Protein AF-A0A1G2VR29-F1 (afdb_monomer_lite)

Sequence (85 aa):
MASYIAKNMMGYYDMELTPKEQGAYDYAMQNSNENGPCCCKCWRWYVYGGLGKYLIRKYGFTGEQVVDVWNLSDGCGGDSEHGGH

Radius of gyration: 13.32 Å; chains: 1; bounding box: 44×23×31 Å

Foldseek 3Di:
DVVVLLVVLLVLLPPDDDPQLVVQLCLLCCPAPCSALAVDPDSSRSNLSSVSSCCCVPVVDGNVNSSVVSNVCHPPDPPPPPDDD

pLDDT: mean 81.36, std 17.43, range [35.69, 97.38]

Structure (mmCIF, N/CA/C/O backbone):
data_AF-A0A1G2VR29-F1
#
_entry.id   AF-A0A1G2VR29-F1
#
loop_
_atom_site.group_PDB
_atom_site.id
_atom_site.type_symbol
_atom_site.label_atom_id
_atom_site.label_alt_id
_atom_site.label_comp_id
_atom_site.label_asym_id
_atom_site.label_entity_id
_atom_site.label_seq_id
_atom_site.pdbx_PDB_ins_code
_atom_site.Cartn_x
_atom_site.Cartn_y
_atom_site.Cartn_z
_atom_site.occupancy
_atom_site.B_iso_or_equiv
_atom_site.auth_seq_id
_atom_site.auth_comp_id
_atom_site.auth_asym_id
_atom_site.auth_atom_id
_atom_site.pdbx_PDB_model_num
ATOM 1 N N . MET A 1 1 ? 0.020 -5.041 -23.136 1.00 48.44 1 MET A N 1
ATOM 2 C CA . MET A 1 1 ? -1.088 -4.782 -22.185 1.00 48.44 1 MET A CA 1
ATOM 3 C C . MET A 1 1 ? -0.622 -4.524 -20.745 1.00 48.44 1 MET A C 1
ATOM 5 O O . MET A 1 1 ? -1.225 -3.677 -20.103 1.00 48.44 1 MET A O 1
ATOM 9 N N . ALA A 1 2 ? 0.465 -5.132 -20.243 1.00 49.56 2 ALA A N 1
ATOM 10 C CA . ALA A 1 2 ? 0.994 -4.863 -18.888 1.00 49.56 2 ALA A CA 1
ATOM 11 C C . ALA A 1 2 ? 1.333 -3.378 -18.606 1.00 49.56 2 ALA A C 1
ATOM 13 O O . ALA A 1 2 ? 1.102 -2.867 -17.513 1.00 49.56 2 ALA A O 1
ATOM 14 N N . SER A 1 3 ? 1.794 -2.650 -19.625 1.00 54.53 3 SER A N 1
ATOM 15 C CA . SER A 1 3 ? 2.124 -1.221 -19.554 1.00 54.53 3 SER A CA 1
ATOM 16 C C . SER A 1 3 ? 0.919 -0.292 -19.336 1.00 54.53 3 SER A C 1
ATOM 18 O O . SER A 1 3 ? 1.097 0.817 -18.841 1.00 54.53 3 SER A O 1
ATOM 20 N N . TYR A 1 4 ? -0.308 -0.721 -19.657 1.00 55.19 4 TYR A N 1
ATOM 21 C CA . TYR A 1 4 ? -1.525 0.049 -19.363 1.00 55.19 4 TYR A CA 1
ATOM 22 C C . TYR A 1 4 ? -1.902 -0.049 -17.880 1.00 55.19 4 TYR A C 1
ATOM 24 O O . TYR A 1 4 ? -2.230 0.959 -17.262 1.00 55.19 4 TYR A O 1
ATOM 32 N N . ILE A 1 5 ? -1.782 -1.238 -17.282 1.00 58.00 5 ILE A N 1
ATOM 33 C CA . ILE A 1 5 ? -2.074 -1.456 -15.858 1.00 58.00 5 ILE A CA 1
ATOM 34 C C . ILE A 1 5 ? -1.101 -0.646 -14.993 1.00 58.00 5 ILE A C 1
ATOM 36 O O . ILE A 1 5 ? -1.543 0.084 -14.113 1.00 58.00 5 ILE A O 1
ATOM 40 N N . ALA A 1 6 ? 0.197 -0.664 -15.312 1.00 57.28 6 ALA A N 1
ATOM 41 C CA . ALA A 1 6 ? 1.194 0.134 -14.594 1.00 57.28 6 ALA A CA 1
ATOM 42 C C . ALA A 1 6 ? 0.889 1.647 -14.623 1.00 57.28 6 ALA A C 1
ATOM 44 O O . ALA A 1 6 ? 0.960 2.304 -13.589 1.00 57.28 6 ALA A O 1
ATOM 45 N N . LYS A 1 7 ? 0.479 2.197 -15.778 1.00 61.16 7 LYS A N 1
ATOM 46 C CA . LYS A 1 7 ? 0.113 3.621 -15.904 1.00 61.16 7 LYS A CA 1
ATOM 47 C C . LYS A 1 7 ? -1.119 3.997 -15.078 1.00 61.16 7 LYS A C 1
ATOM 49 O O . LYS A 1 7 ? -1.133 5.061 -14.469 1.00 61.16 7 LYS A O 1
ATOM 54 N N . ASN A 1 8 ? -2.132 3.131 -15.035 1.00 65.75 8 ASN A N 1
ATOM 55 C CA . ASN A 1 8 ? -3.328 3.377 -14.226 1.00 65.75 8 ASN A CA 1
ATOM 56 C C . ASN A 1 8 ? -3.020 3.312 -12.725 1.00 65.75 8 ASN A C 1
ATOM 58 O O . ASN A 1 8 ? -3.509 4.143 -11.968 1.00 65.75 8 ASN A O 1
ATOM 62 N N . MET A 1 9 ? -2.163 2.378 -12.305 1.00 69.06 9 MET A N 1
ATOM 63 C CA . MET A 1 9 ? -1.776 2.257 -10.899 1.00 69.06 9 MET A CA 1
ATOM 64 C C . MET A 1 9 ? -0.944 3.450 -10.423 1.00 69.06 9 MET A C 1
ATOM 66 O O . MET A 1 9 ? -1.205 3.948 -9.336 1.00 69.06 9 MET A O 1
ATOM 70 N N . MET A 1 10 ? -0.038 3.994 -11.246 1.00 67.31 10 MET A N 1
ATOM 71 C CA . MET A 1 10 ? 0.642 5.259 -10.915 1.00 67.31 10 MET A 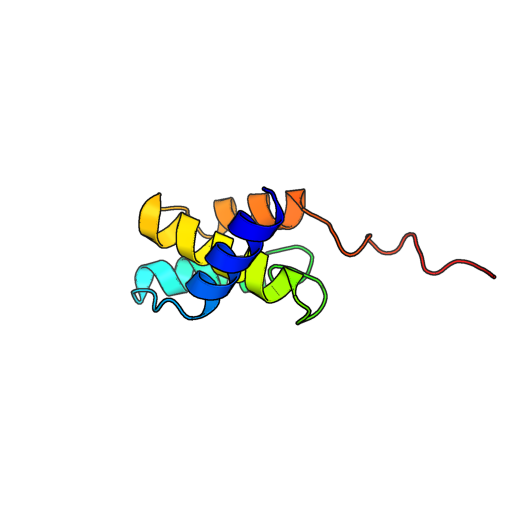CA 1
ATOM 72 C C . MET A 1 10 ? -0.354 6.403 -10.686 1.00 67.31 10 MET A C 1
ATOM 74 O O . MET A 1 10 ? -0.183 7.173 -9.751 1.00 67.31 10 MET A O 1
ATOM 78 N N . GLY A 1 11 ? -1.425 6.485 -11.483 1.00 75.38 11 GLY A N 1
ATOM 79 C CA . GLY A 1 11 ? -2.470 7.499 -11.301 1.00 75.38 11 GLY A CA 1
ATOM 80 C C . GLY A 1 11 ? -3.252 7.362 -9.990 1.00 75.38 11 GLY A C 1
ATOM 81 O O . GLY A 1 11 ? -3.758 8.350 -9.469 1.00 75.38 11 GLY A O 1
ATOM 82 N N . TYR A 1 12 ? -3.324 6.158 -9.415 1.00 81.81 12 TYR A N 1
ATOM 83 C CA . TYR A 1 12 ? -3.923 5.949 -8.096 1.00 81.81 12 TYR A CA 1
ATOM 84 C C . TYR A 1 12 ? -2.988 6.294 -6.939 1.00 81.81 12 TYR A C 1
ATOM 86 O O . TYR A 1 12 ? -3.459 6.404 -5.808 1.00 81.81 12 TYR A O 1
ATOM 94 N N . TYR A 1 13 ? -1.693 6.507 -7.188 1.00 83.62 13 TYR A N 1
ATOM 95 C CA . TYR A 1 13 ? -0.766 6.927 -6.141 1.00 83.62 13 TYR A CA 1
ATOM 96 C C . TYR A 1 13 ? -1.160 8.280 -5.540 1.00 83.62 13 TYR A C 1
ATOM 98 O O . TYR A 1 13 ? -1.094 8.448 -4.325 1.00 83.62 13 TYR A O 1
ATOM 106 N N . ASP A 1 14 ? -1.657 9.206 -6.358 1.00 86.00 14 ASP A N 1
ATOM 107 C CA . ASP A 1 14 ? -2.123 10.520 -5.901 1.00 86.00 14 ASP A CA 1
ATOM 108 C C . ASP A 1 14 ? -3.583 10.504 -5.416 1.00 86.00 14 ASP A C 1
ATOM 110 O O . ASP A 1 14 ? -4.139 11.539 -5.058 1.00 86.00 1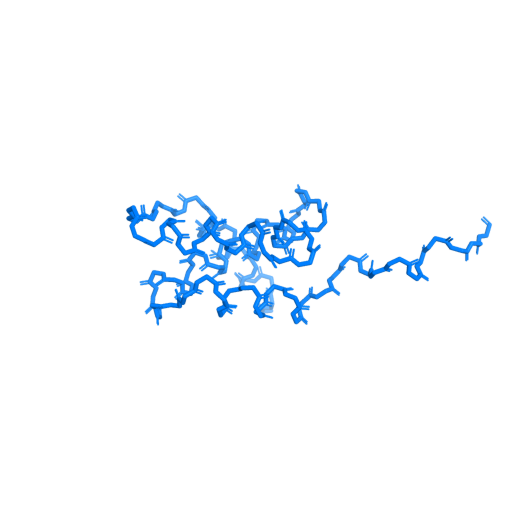4 ASP A O 1
ATOM 114 N N . MET A 1 15 ? -4.225 9.328 -5.360 1.00 88.62 15 MET A N 1
ATOM 115 C CA . MET A 1 15 ? -5.565 9.204 -4.792 1.00 88.62 15 MET A CA 1
ATOM 116 C C . MET A 1 15 ? -5.543 9.559 -3.302 1.00 88.62 15 MET A C 1
ATOM 118 O O . MET A 1 15 ? -4.758 9.007 -2.520 1.00 88.62 15 MET A O 1
ATOM 122 N N . GLU A 1 16 ? -6.462 10.433 -2.904 1.00 91.44 16 GLU A N 1
ATOM 123 C CA . GLU A 1 16 ? -6.700 10.756 -1.502 1.00 91.44 16 GLU A CA 1
ATOM 124 C C . GLU A 1 16 ? -7.501 9.645 -0.816 1.00 91.44 16 GLU A C 1
ATOM 126 O O . GLU A 1 16 ? -8.550 9.203 -1.307 1.00 91.44 16 GLU A O 1
ATOM 131 N N . LEU A 1 17 ? -6.999 9.197 0.335 1.00 92.12 17 LEU A N 1
ATOM 132 C CA . LEU A 1 17 ? -7.647 8.232 1.217 1.00 92.12 17 LEU A CA 1
ATOM 133 C C . LEU A 1 17 ? -8.411 8.954 2.335 1.00 92.12 17 LEU A C 1
ATOM 135 O O . LEU A 1 17 ? -8.040 10.044 2.760 1.00 92.12 17 LEU A O 1
ATOM 139 N N . THR A 1 18 ? -9.492 8.351 2.829 1.00 96.38 18 THR A N 1
ATOM 140 C CA . THR A 1 18 ? -10.122 8.812 4.076 1.00 96.38 18 THR A CA 1
ATOM 141 C C . THR A 1 18 ? -9.183 8.529 5.254 1.00 96.38 18 THR A C 1
ATOM 143 O O . THR A 1 18 ? -8.331 7.650 5.137 1.00 96.38 18 THR A O 1
ATOM 146 N N . PRO 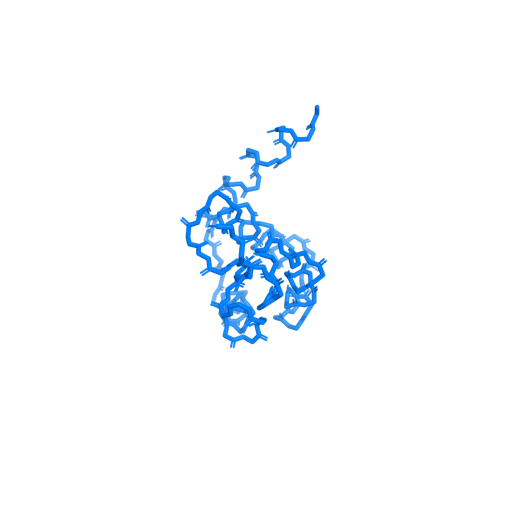A 1 19 ? -9.342 9.172 6.425 1.00 96.69 19 PRO A N 1
ATOM 147 C CA . PRO A 1 19 ? -8.440 8.947 7.560 1.00 96.69 19 PRO A CA 1
ATOM 148 C C . PRO A 1 19 ? -8.309 7.473 7.979 1.00 96.69 19 PRO A C 1
ATOM 150 O O . PRO A 1 19 ? -7.224 7.015 8.322 1.00 96.69 19 PRO A O 1
ATOM 153 N N . LYS A 1 20 ? -9.403 6.703 7.900 1.00 95.12 20 LYS A N 1
ATOM 154 C CA . LYS A 1 20 ? -9.397 5.266 8.214 1.00 95.12 20 LYS A CA 1
ATOM 155 C C . LYS A 1 20 ? -8.593 4.459 7.192 1.00 95.12 20 LYS A C 1
ATOM 157 O O . LYS A 1 20 ? -7.805 3.598 7.564 1.00 95.12 20 LYS A O 1
ATOM 162 N N . GLU A 1 21 ? -8.811 4.729 5.911 1.00 96.81 21 GLU A N 1
ATOM 163 C CA . GLU A 1 21 ? -8.095 4.072 4.815 1.00 96.81 21 GLU A CA 1
ATOM 164 C C . GLU A 1 21 ? -6.612 4.456 4.813 1.00 96.81 21 GLU A C 1
ATOM 166 O O . GLU A 1 21 ? -5.754 3.605 4.595 1.00 96.81 21 GLU A O 1
ATOM 171 N N . GLN A 1 22 ? -6.307 5.720 5.113 1.00 97.06 22 GLN A N 1
ATOM 172 C CA . GLN A 1 22 ? -4.943 6.206 5.260 1.00 97.06 22 GLN A CA 1
ATOM 173 C C . GLN A 1 22 ? -4.235 5.485 6.408 1.00 97.06 22 GLN A C 1
ATOM 175 O O . GLN A 1 22 ? -3.103 5.063 6.230 1.00 97.06 22 GLN A O 1
ATOM 180 N N . GLY A 1 23 ? -4.921 5.219 7.526 1.00 97.38 23 GLY A N 1
ATOM 181 C CA . GLY A 1 23 ? -4.371 4.397 8.607 1.00 97.38 23 GLY A CA 1
ATOM 182 C C . GLY A 1 23 ? -3.988 2.978 8.167 1.00 97.38 23 GLY A C 1
ATOM 183 O O . GLY A 1 23 ? -2.943 2.475 8.571 1.00 97.38 23 GLY A O 1
ATOM 184 N N . ALA A 1 24 ? -4.782 2.341 7.299 1.00 96.94 24 ALA A N 1
ATOM 185 C CA . ALA A 1 24 ? -4.425 1.041 6.721 1.00 96.94 24 ALA A CA 1
ATOM 186 C C . ALA A 1 24 ? -3.210 1.144 5.783 1.00 96.94 24 ALA A C 1
ATOM 188 O O . ALA A 1 24 ? -2.318 0.298 5.826 1.00 96.94 24 ALA A O 1
ATOM 189 N N . TYR A 1 25 ? -3.147 2.199 4.970 1.00 96.06 25 TYR A N 1
ATOM 190 C CA . TYR A 1 25 ? -2.019 2.448 4.077 1.00 96.06 25 TYR A CA 1
ATOM 191 C C . TYR A 1 25 ? -0.724 2.726 4.855 1.00 96.06 25 TYR A C 1
ATOM 193 O O . TYR A 1 25 ? 0.301 2.107 4.586 1.00 96.06 25 TYR A O 1
ATOM 201 N N . ASP A 1 26 ? -0.776 3.595 5.862 1.00 96.75 26 ASP A N 1
ATOM 202 C CA . ASP A 1 26 ? 0.362 3.956 6.711 1.00 96.75 26 ASP A CA 1
ATOM 203 C C . ASP A 1 26 ? 0.847 2.772 7.545 1.00 96.75 26 ASP A C 1
ATOM 205 O O . ASP A 1 26 ? 2.049 2.634 7.780 1.00 96.75 26 ASP A O 1
ATOM 209 N N . TYR A 1 27 ? -0.066 1.895 7.975 1.00 97.38 27 TYR A N 1
ATOM 210 C CA . TYR A 1 27 ? 0.312 0.624 8.580 1.00 97.38 27 TYR A CA 1
ATOM 211 C C . TYR A 1 27 ? 1.148 -0.201 7.600 1.00 97.38 27 TYR A C 1
ATOM 213 O O . TYR A 1 27 ? 2.233 -0.649 7.959 1.00 97.38 27 TYR A O 1
ATOM 221 N N . ALA A 1 28 ? 0.698 -0.358 6.353 1.00 95.25 28 ALA A N 1
ATOM 222 C CA . ALA A 1 28 ? 1.439 -1.141 5.371 1.00 95.25 28 ALA A CA 1
ATOM 223 C C . ALA A 1 28 ? 2.823 -0.550 5.071 1.00 95.25 28 ALA A C 1
ATOM 225 O O . ALA A 1 28 ? 3.805 -1.285 5.011 1.00 95.25 28 ALA A O 1
ATOM 226 N N . MET A 1 29 ? 2.919 0.780 4.985 1.00 93.62 29 MET A N 1
ATOM 227 C CA . MET A 1 29 ? 4.185 1.502 4.806 1.00 93.62 29 MET A CA 1
ATOM 228 C C . MET A 1 29 ? 5.200 1.216 5.918 1.00 93.62 29 MET A C 1
ATOM 230 O O . MET A 1 29 ? 6.395 1.223 5.664 1.00 93.62 29 MET A O 1
ATOM 234 N N . GLN A 1 30 ? 4.743 0.973 7.145 1.00 94.50 30 GLN A N 1
ATOM 235 C CA . GLN A 1 30 ? 5.616 0.727 8.297 1.00 94.50 30 GLN A CA 1
ATOM 236 C C . GLN A 1 30 ? 5.928 -0.755 8.529 1.00 94.50 30 GLN A C 1
ATOM 238 O O . GLN A 1 30 ? 6.873 -1.056 9.248 1.00 94.50 30 GLN A O 1
ATOM 243 N N . ASN A 1 31 ? 5.122 -1.670 7.981 1.00 94.00 31 ASN A N 1
ATOM 244 C CA . ASN A 1 31 ? 5.171 -3.094 8.337 1.00 94.00 31 ASN A CA 1
ATOM 245 C C . ASN A 1 31 ? 5.545 -4.022 7.167 1.00 94.00 31 ASN A C 1
ATOM 247 O O . ASN A 1 31 ? 5.747 -5.214 7.380 1.00 94.00 31 ASN A O 1
ATOM 251 N N . SER A 1 32 ? 5.650 -3.514 5.937 1.00 88.88 32 SER A N 1
ATOM 252 C CA . SER A 1 32 ? 6.239 -4.262 4.815 1.00 88.88 32 SER A CA 1
ATOM 253 C C . SER A 1 32 ? 7.752 -4.429 4.972 1.00 88.88 32 SER A C 1
ATOM 255 O O . SER A 1 32 ? 8.394 -3.552 5.552 1.00 88.88 32 SER A O 1
ATOM 257 N N . ASN A 1 33 ? 8.327 -5.474 4.368 1.00 87.56 33 ASN A N 1
ATOM 258 C CA . ASN A 1 33 ? 9.762 -5.792 4.438 1.00 87.56 33 ASN A CA 1
ATOM 259 C C . ASN A 1 33 ? 10.658 -4.599 4.063 1.00 87.56 33 ASN A C 1
ATOM 261 O O . ASN A 1 33 ? 11.682 -4.356 4.694 1.00 87.56 33 ASN A O 1
ATOM 265 N N . GLU A 1 34 ? 10.224 -3.814 3.078 1.00 83.31 34 GLU A N 1
ATOM 266 C CA . GLU A 1 34 ? 10.968 -2.674 2.537 1.00 83.31 34 GLU A CA 1
ATOM 267 C C . GLU A 1 34 ? 10.621 -1.328 3.202 1.00 83.31 34 GLU A C 1
ATOM 269 O O . GLU A 1 34 ? 11.037 -0.275 2.720 1.00 83.31 34 GLU A O 1
ATOM 274 N N . ASN A 1 35 ? 9.835 -1.324 4.289 1.00 88.19 35 ASN A N 1
ATOM 275 C CA . ASN A 1 35 ? 9.257 -0.104 4.882 1.00 88.19 35 ASN A CA 1
ATOM 276 C C . ASN A 1 35 ? 8.559 0.789 3.830 1.00 88.19 35 ASN A C 1
ATOM 278 O O . ASN A 1 35 ? 8.698 2.017 3.787 1.00 88.19 35 ASN A O 1
ATOM 282 N N . GLY A 1 36 ? 7.824 0.137 2.935 1.00 88.88 36 GLY A N 1
ATOM 283 C CA . GLY A 1 36 ? 7.090 0.723 1.836 1.00 88.88 36 GLY A CA 1
ATOM 284 C C . GLY A 1 36 ? 6.811 -0.310 0.741 1.00 88.88 36 GLY A C 1
ATOM 285 O O . GLY A 1 36 ? 7.248 -1.456 0.813 1.00 88.88 36 GLY A O 1
ATOM 286 N N . PRO A 1 37 ? 6.132 0.100 -0.340 1.00 88.44 37 PRO A N 1
ATOM 287 C CA . PRO A 1 37 ? 5.837 -0.768 -1.482 1.00 88.44 37 PRO A CA 1
ATOM 288 C C . PRO A 1 37 ? 7.076 -1.264 -2.249 1.00 88.44 37 PRO A C 1
ATOM 290 O O . PRO A 1 37 ? 6.935 -2.058 -3.178 1.00 88.44 37 PRO A O 1
ATOM 293 N N . CYS A 1 38 ? 8.263 -0.714 -1.967 1.00 87.19 38 CYS A N 1
ATOM 294 C CA . CYS A 1 38 ? 9.523 -0.994 -2.654 1.00 87.19 38 CYS A CA 1
ATOM 295 C C . CYS A 1 38 ? 10.697 -0.393 -1.856 1.00 87.19 38 CYS A C 1
ATOM 297 O O . CYS A 1 38 ? 10.520 0.644 -1.223 1.00 87.19 38 CYS A O 1
ATOM 299 N N . CYS A 1 39 ? 11.903 -0.952 -1.986 1.00 83.69 39 CYS A N 1
ATOM 300 C CA . CYS A 1 39 ? 13.131 -0.486 -1.317 1.00 83.69 39 CYS A CA 1
ATOM 301 C C . CYS A 1 39 ? 13.520 0.977 -1.623 1.00 83.69 39 CYS A C 1
ATOM 303 O O . CYS A 1 39 ? 14.270 1.626 -0.895 1.00 83.69 39 CYS A O 1
ATOM 305 N N . CYS A 1 40 ? 13.043 1.517 -2.747 1.00 84.94 40 CYS A N 1
ATOM 306 C CA . CYS A 1 40 ? 13.342 2.870 -3.199 1.00 84.94 40 CYS A CA 1
ATOM 307 C C . CYS A 1 40 ? 12.131 3.510 -3.879 1.00 84.94 40 CYS A C 1
ATOM 309 O O . CYS A 1 40 ? 11.291 2.816 -4.458 1.00 84.94 40 CYS A O 1
ATOM 311 N N . LYS A 1 41 ? 12.082 4.850 -3.887 1.00 86.50 41 LYS A N 1
ATOM 312 C CA . LYS A 1 41 ? 11.066 5.657 -4.589 1.00 86.50 41 LYS A CA 1
ATOM 313 C C . LYS A 1 41 ? 11.266 5.660 -6.115 1.00 86.50 41 LYS A C 1
ATOM 315 O O . LYS A 1 41 ? 11.395 6.709 -6.740 1.00 86.50 41 LYS A O 1
ATOM 320 N N . CYS A 1 42 ? 11.333 4.476 -6.720 1.00 86.31 42 CYS A N 1
ATOM 321 C CA . CYS A 1 42 ? 11.369 4.278 -8.168 1.00 86.31 42 CYS A CA 1
ATOM 322 C C . CYS A 1 42 ? 9.954 4.080 -8.736 1.00 86.31 42 CYS A C 1
ATOM 324 O O . CYS A 1 42 ? 8.965 4.102 -8.010 1.00 86.31 42 CYS A O 1
ATOM 326 N N . TRP A 1 43 ? 9.826 3.837 -10.042 1.00 85.31 43 TRP A N 1
ATOM 327 C CA . TRP A 1 43 ? 8.523 3.629 -10.688 1.00 85.31 43 TRP A CA 1
ATOM 328 C C . TRP A 1 43 ? 7.663 2.538 -10.014 1.00 85.31 43 TRP A C 1
ATOM 330 O O . TRP A 1 43 ? 6.441 2.681 -9.964 1.00 85.31 43 TRP A O 1
ATOM 340 N N . ARG A 1 44 ? 8.280 1.484 -9.452 1.00 86.06 44 ARG A N 1
ATOM 341 C CA . ARG A 1 44 ? 7.568 0.443 -8.694 1.00 86.06 44 ARG A CA 1
ATOM 342 C C . ARG A 1 44 ? 6.921 0.999 -7.437 1.00 86.06 44 ARG A C 1
ATOM 344 O O . ARG A 1 44 ? 5.766 0.684 -7.196 1.00 86.06 44 ARG A O 1
ATOM 351 N N . TRP A 1 45 ? 7.597 1.870 -6.694 1.00 89.50 45 TRP A N 1
ATOM 352 C CA . TRP A 1 45 ? 7.009 2.517 -5.521 1.00 89.50 45 TRP A CA 1
ATOM 353 C C . TRP A 1 45 ? 5.665 3.164 -5.846 1.00 89.50 45 TRP A C 1
ATOM 355 O O . TRP A 1 45 ? 4.676 2.936 -5.157 1.00 89.50 45 TRP A O 1
ATOM 365 N N . TYR A 1 46 ? 5.612 3.931 -6.934 1.00 88.75 46 TYR A N 1
ATOM 366 C CA . TYR A 1 46 ? 4.395 4.625 -7.344 1.00 88.75 46 TYR A CA 1
ATOM 367 C C . TYR A 1 46 ? 3.319 3.654 -7.843 1.00 88.75 46 TYR A C 1
ATOM 369 O O . TYR A 1 46 ? 2.149 3.803 -7.505 1.00 88.75 46 TYR A O 1
ATOM 377 N N . VAL A 1 47 ? 3.704 2.617 -8.593 1.00 89.56 47 VAL A N 1
ATOM 378 C CA . VAL A 1 47 ? 2.773 1.577 -9.061 1.00 89.56 47 VAL A CA 1
ATOM 379 C C . VAL A 1 47 ? 2.185 0.777 -7.899 1.00 89.56 47 VAL A C 1
ATOM 381 O O . VAL A 1 47 ? 0.968 0.668 -7.794 1.00 89.56 47 VAL A O 1
ATOM 384 N N . TYR A 1 48 ? 3.019 0.218 -7.026 1.00 89.69 48 TYR A N 1
ATOM 385 C CA . TYR A 1 48 ? 2.576 -0.638 -5.925 1.00 89.69 48 TYR A CA 1
ATOM 386 C C . TYR A 1 48 ? 1.955 0.167 -4.783 1.00 89.69 48 TYR A C 1
ATOM 388 O O . TYR A 1 48 ? 0.983 -0.289 -4.183 1.00 89.69 48 TYR A O 1
ATOM 396 N N . GLY A 1 49 ? 2.421 1.395 -4.548 1.00 92.06 49 GLY A N 1
ATOM 397 C CA . GLY A 1 49 ? 1.754 2.345 -3.662 1.00 92.06 49 GLY A CA 1
ATOM 398 C C . GLY A 1 49 ? 0.349 2.681 -4.165 1.00 92.06 49 GLY A C 1
ATOM 399 O O . GLY A 1 49 ? -0.624 2.564 -3.425 1.00 92.06 49 GLY A O 1
ATOM 400 N N . GLY A 1 50 ? 0.203 2.995 -5.455 1.00 92.75 50 GLY A N 1
ATOM 401 C CA . GLY A 1 50 ? -1.109 3.226 -6.058 1.00 92.75 50 GLY A CA 1
ATOM 402 C C . GLY A 1 50 ? -2.004 1.985 -6.060 1.00 92.75 50 GLY A C 1
ATOM 403 O O . GLY A 1 50 ? -3.200 2.095 -5.791 1.00 92.75 50 GLY A O 1
ATOM 404 N N . LEU A 1 51 ? -1.435 0.793 -6.264 1.00 91.69 51 LEU A N 1
ATOM 405 C CA . LEU A 1 51 ? -2.145 -0.478 -6.105 1.00 91.69 51 LEU A CA 1
ATOM 406 C C . LEU A 1 51 ? -2.645 -0.667 -4.667 1.00 91.69 51 LEU A C 1
ATOM 408 O O . LEU A 1 51 ? -3.806 -1.019 -4.482 1.00 91.69 51 LEU A O 1
ATOM 412 N N . GLY A 1 52 ? -1.819 -0.389 -3.655 1.00 93.44 52 GLY A N 1
ATOM 413 C CA . GLY A 1 52 ? -2.218 -0.460 -2.247 1.00 93.44 52 GLY A CA 1
ATOM 414 C C . GLY A 1 52 ? -3.399 0.465 -1.948 1.00 93.44 52 GLY A C 1
ATOM 415 O O . GLY A 1 52 ? -4.416 0.025 -1.413 1.00 93.44 52 GLY A O 1
ATOM 416 N N . LYS A 1 53 ? -3.331 1.725 -2.400 1.00 94.44 53 LYS A N 1
ATOM 417 C CA . LYS A 1 53 ? -4.447 2.680 -2.280 1.00 94.44 53 LYS A CA 1
ATOM 418 C C . LYS A 1 53 ? -5.710 2.194 -2.990 1.00 94.44 53 LYS A C 1
ATOM 420 O O . LYS A 1 53 ? -6.807 2.293 -2.441 1.00 94.44 53 LYS A O 1
ATOM 425 N N . TYR A 1 54 ? -5.563 1.643 -4.193 1.00 93.25 54 TYR A N 1
ATOM 426 C CA . TYR A 1 54 ? -6.671 1.089 -4.963 1.00 93.25 54 TYR A CA 1
ATOM 427 C C . TYR A 1 54 ? -7.336 -0.094 -4.244 1.00 93.25 54 TYR A C 1
ATOM 429 O O . TYR A 1 54 ? -8.562 -0.134 -4.152 1.00 93.25 54 TYR A O 1
ATOM 437 N N . LEU A 1 55 ? -6.550 -1.020 -3.686 1.00 93.81 55 LEU A N 1
ATOM 438 C CA . LEU A 1 55 ? -7.046 -2.177 -2.936 1.00 93.81 55 LEU A CA 1
ATOM 439 C C . LEU A 1 55 ? -7.804 -1.759 -1.674 1.00 93.81 55 LEU A C 1
ATOM 441 O O . LEU A 1 55 ? -8.908 -2.246 -1.431 1.00 93.81 55 LEU A O 1
ATOM 445 N N . ILE A 1 56 ? -7.268 -0.800 -0.919 1.00 95.56 56 ILE A N 1
ATOM 446 C CA . ILE A 1 56 ? -7.935 -0.258 0.269 1.00 95.56 56 ILE A CA 1
ATOM 447 C C . ILE A 1 56 ? -9.267 0.397 -0.122 1.00 95.56 56 ILE A 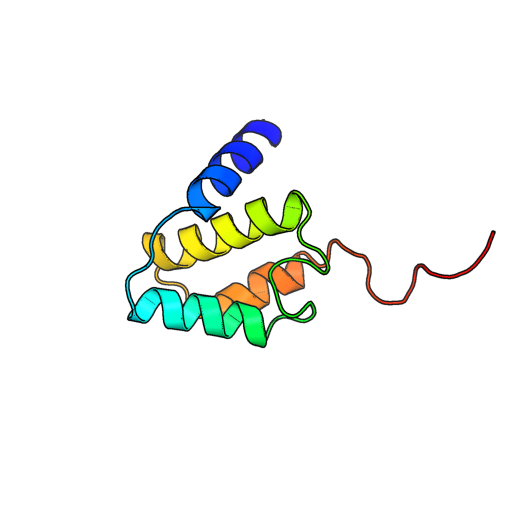C 1
ATOM 449 O O . ILE A 1 56 ? -10.317 0.025 0.397 1.00 95.56 56 ILE A O 1
ATOM 453 N N . ARG A 1 57 ? -9.254 1.326 -1.086 1.00 93.00 57 ARG A N 1
ATOM 454 C CA . ARG A 1 57 ? -10.441 2.111 -1.464 1.00 93.00 57 ARG A CA 1
ATOM 455 C C . ARG A 1 57 ? -11.530 1.281 -2.142 1.00 93.00 57 ARG A C 1
ATOM 457 O O . ARG A 1 57 ? -12.715 1.537 -1.943 1.00 93.00 57 ARG A O 1
ATOM 464 N N . LYS A 1 58 ? -11.158 0.359 -3.031 1.00 92.44 58 LYS A N 1
ATOM 465 C CA . LYS A 1 58 ? -12.127 -0.389 -3.850 1.00 92.44 58 LYS A CA 1
ATOM 466 C C . LYS A 1 58 ? -12.550 -1.708 -3.229 1.00 92.44 58 LYS A C 1
ATOM 468 O O . LYS A 1 58 ? -13.687 -2.112 -3.446 1.00 92.44 58 LYS A O 1
ATOM 473 N N . TYR A 1 59 ? -11.661 -2.357 -2.483 1.00 93.88 59 TYR A N 1
ATOM 474 C CA . TYR A 1 59 ? -11.889 -3.699 -1.949 1.00 93.88 59 TYR A CA 1
ATOM 475 C C . TYR A 1 59 ? -11.848 -3.760 -0.420 1.00 93.88 59 TYR A C 1
ATOM 477 O O . TYR A 1 59 ? -12.083 -4.826 0.139 1.00 93.88 59 TYR A O 1
ATOM 485 N N . GLY A 1 60 ? -11.599 -2.639 0.265 1.00 94.62 60 GLY A N 1
ATOM 486 C CA . GLY A 1 60 ? -11.628 -2.576 1.726 1.00 94.62 60 GLY A CA 1
ATOM 487 C C . GLY A 1 60 ? -10.471 -3.313 2.396 1.00 94.62 60 GLY A C 1
ATOM 488 O O . GLY A 1 60 ? -10.636 -3.773 3.523 1.00 94.62 60 GLY A O 1
ATOM 489 N N . PHE A 1 61 ? -9.333 -3.454 1.709 1.00 96.56 61 PHE A N 1
ATOM 490 C CA . PHE A 1 61 ? -8.166 -4.147 2.257 1.00 96.56 61 PHE A CA 1
ATOM 491 C C . PHE A 1 61 ? -7.681 -3.503 3.563 1.00 96.56 61 PHE A C 1
ATOM 493 O O . PHE A 1 61 ? -7.664 -2.276 3.700 1.00 96.56 61 PHE A O 1
ATOM 500 N N . THR A 1 62 ? -7.258 -4.341 4.511 1.00 97.25 62 THR A N 1
ATOM 501 C CA . THR A 1 62 ? -6.557 -3.910 5.726 1.00 97.25 62 THR A CA 1
ATOM 502 C C . THR A 1 62 ? -5.079 -3.647 5.440 1.00 97.25 62 THR A C 1
ATOM 504 O O . THR A 1 62 ? -4.555 -4.033 4.395 1.00 97.25 62 THR A O 1
ATOM 507 N N . GLY A 1 63 ? -4.386 -3.002 6.383 1.00 95.19 63 GLY A N 1
ATOM 508 C CA . GLY A 1 63 ? -2.950 -2.759 6.254 1.00 95.19 63 GLY A CA 1
ATOM 509 C C . GLY A 1 63 ? -2.142 -4.053 6.120 1.00 95.19 63 GLY A C 1
ATOM 510 O O . GLY A 1 63 ? -1.269 -4.128 5.266 1.00 95.19 63 GLY A O 1
ATOM 511 N N . GLU A 1 64 ? -2.485 -5.094 6.882 1.00 96.44 64 GLU A N 1
ATOM 512 C CA . GLU A 1 64 ? -1.847 -6.420 6.810 1.00 96.44 64 GLU A 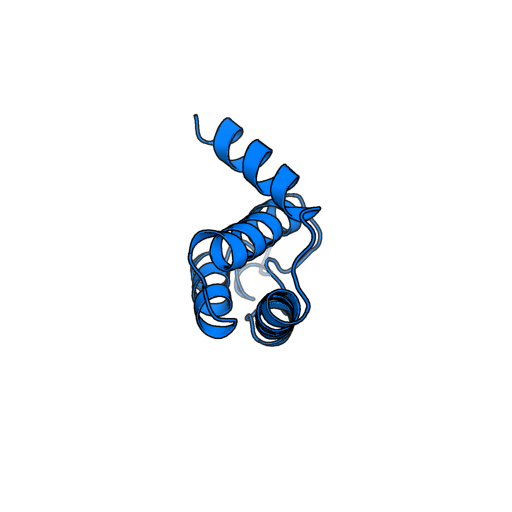CA 1
ATOM 513 C C . GLU A 1 64 ? -1.995 -7.049 5.417 1.00 96.44 64 GLU A C 1
ATOM 515 O O . GLU A 1 64 ? -1.020 -7.501 4.829 1.00 96.44 64 GLU A O 1
ATOM 520 N N . GLN A 1 65 ? -3.192 -6.985 4.826 1.00 95.88 65 GLN A N 1
ATOM 521 C CA . GLN A 1 65 ? -3.417 -7.516 3.477 1.00 95.88 65 GLN A CA 1
ATOM 522 C C . GLN A 1 65 ? -2.616 -6.757 2.411 1.00 95.88 65 GLN A C 1
ATOM 524 O O . GLN A 1 65 ? -2.230 -7.333 1.396 1.00 95.88 65 GLN A O 1
ATOM 529 N N . VAL A 1 66 ? -2.369 -5.459 2.611 1.00 94.56 66 VAL A N 1
ATOM 530 C CA . VAL A 1 66 ? -1.508 -4.674 1.715 1.00 94.56 66 VAL A CA 1
ATOM 531 C C . VAL A 1 66 ? -0.032 -5.033 1.911 1.00 94.56 66 VAL A C 1
ATOM 533 O O . VAL A 1 66 ? 0.678 -5.149 0.913 1.00 94.56 66 VAL A O 1
ATOM 536 N N . VAL A 1 67 ? 0.414 -5.272 3.151 1.00 93.75 67 VAL A N 1
ATOM 537 C CA . VAL A 1 67 ? 1.762 -5.794 3.448 1.00 93.75 67 VAL A CA 1
ATOM 538 C C . VAL A 1 67 ? 2.006 -7.099 2.704 1.00 93.75 67 VAL A C 1
ATOM 540 O O . VAL A 1 67 ? 3.006 -7.207 1.998 1.00 93.75 67 VAL A O 1
ATOM 543 N N . ASP A 1 68 ? 1.073 -8.048 2.788 1.00 92.75 68 ASP A N 1
ATOM 544 C CA . ASP A 1 68 ? 1.187 -9.332 2.094 1.00 92.75 68 ASP A CA 1
ATOM 545 C C . ASP A 1 68 ? 1.351 -9.136 0.582 1.00 92.75 68 ASP A C 1
ATOM 547 O O . ASP A 1 68 ? 2.229 -9.732 -0.039 1.00 92.75 68 ASP A O 1
ATOM 551 N N . VAL A 1 69 ? 0.555 -8.249 -0.025 1.00 90.25 69 VAL A N 1
ATOM 552 C CA . VAL A 1 69 ? 0.644 -7.951 -1.464 1.00 90.25 69 VAL A CA 1
ATOM 553 C C . VAL A 1 69 ? 1.995 -7.342 -1.845 1.00 90.25 69 VAL A C 1
ATOM 555 O O . VAL A 1 69 ? 2.539 -7.686 -2.897 1.00 90.25 69 VAL A O 1
ATOM 558 N N . TRP A 1 70 ? 2.537 -6.432 -1.035 1.00 90.81 70 TRP A N 1
ATOM 559 C CA . TRP A 1 70 ? 3.833 -5.809 -1.311 1.00 90.81 70 TRP A CA 1
ATOM 560 C C . TRP A 1 70 ? 4.994 -6.783 -1.107 1.00 90.81 70 TRP A C 1
ATOM 562 O O . TRP A 1 70 ? 5.845 -6.875 -1.989 1.00 90.81 70 TRP A O 1
ATOM 572 N N . ASN A 1 71 ? 4.972 -7.576 -0.035 1.00 88.31 71 ASN A N 1
ATOM 573 C CA . ASN A 1 71 ? 5.999 -8.575 0.267 1.00 88.31 71 ASN A CA 1
ATOM 574 C C . ASN A 1 71 ? 5.999 -9.731 -0.752 1.00 88.31 71 ASN A C 1
ATOM 576 O O . ASN A 1 71 ? 7.051 -10.221 -1.142 1.00 88.31 71 ASN A O 1
ATOM 580 N N . LEU A 1 72 ? 4.834 -10.136 -1.278 1.00 83.88 72 LEU A N 1
ATOM 581 C CA . LEU A 1 72 ? 4.763 -11.110 -2.381 1.00 83.88 72 LEU A CA 1
ATOM 582 C C . LEU A 1 72 ? 5.451 -10.614 -3.657 1.00 83.88 72 LEU A C 1
ATOM 584 O O . LEU A 1 72 ? 5.814 -11.406 -4.527 1.00 83.88 72 LEU A O 1
ATOM 588 N N . SER A 1 73 ? 5.583 -9.298 -3.792 1.00 67.38 73 SER A N 1
ATOM 589 C CA . SER A 1 73 ? 6.169 -8.648 -4.946 1.00 67.38 73 SER A CA 1
ATOM 590 C C . SER A 1 73 ? 7.596 -8.163 -4.681 1.00 67.38 73 SER A C 1
ATOM 592 O O . SER A 1 73 ? 7.979 -7.173 -5.316 1.00 67.38 73 SER A O 1
ATOM 594 N N . ASP A 1 74 ? 8.354 -8.851 -3.807 1.00 61.94 74 ASP A N 1
ATOM 595 C CA . ASP A 1 74 ? 9.778 -8.629 -3.491 1.00 61.94 74 ASP A CA 1
ATOM 596 C C . ASP A 1 74 ? 10.601 -8.433 -4.770 1.00 61.94 74 ASP A C 1
ATOM 598 O O . ASP A 1 74 ? 11.135 -9.340 -5.407 1.00 61.94 74 ASP A O 1
ATOM 602 N N . GLY A 1 75 ? 10.605 -7.186 -5.215 1.00 57.12 75 GLY A N 1
ATOM 603 C CA . GLY A 1 75 ? 11.005 -6.809 -6.554 1.00 57.12 75 GLY A CA 1
ATOM 604 C C . GLY A 1 75 ? 12.379 -6.169 -6.580 1.00 57.12 75 GLY A C 1
ATOM 605 O O . GLY A 1 75 ? 12.923 -5.966 -7.665 1.00 57.12 75 GLY A O 1
ATOM 606 N N . CYS A 1 76 ? 12.909 -5.820 -5.411 1.00 58.25 76 CYS A N 1
ATOM 607 C CA . CYS A 1 76 ? 14.242 -5.259 -5.274 1.00 58.25 76 CYS A CA 1
ATOM 608 C C . CYS A 1 76 ? 15.331 -6.327 -5.154 1.00 58.25 76 CYS A C 1
ATOM 610 O O . CYS A 1 76 ? 16.492 -5.957 -5.251 1.00 58.25 76 CYS A O 1
ATOM 612 N N . GLY A 1 77 ? 14.965 -7.611 -5.008 1.00 53.16 77 GLY A N 1
ATOM 613 C CA . GLY A 1 77 ? 15.901 -8.651 -4.594 1.00 53.16 77 GLY A CA 1
ATOM 614 C C . GLY A 1 77 ? 16.339 -8.384 -3.155 1.00 53.16 77 GLY A C 1
ATOM 615 O O . GLY A 1 77 ? 16.963 -7.366 -2.877 1.00 53.16 77 GLY A O 1
ATOM 616 N N . GLY A 1 78 ? 16.005 -9.274 -2.219 1.00 49.28 78 GLY A N 1
ATOM 617 C CA . GLY A 1 78 ? 16.619 -9.217 -0.887 1.00 49.28 78 GLY A CA 1
ATOM 618 C C . GLY A 1 78 ? 18.152 -9.281 -0.990 1.00 49.28 78 GLY A C 1
ATOM 619 O O . GLY A 1 78 ? 18.668 -9.556 -2.073 1.00 49.28 78 GLY A O 1
ATOM 620 N N . ASP A 1 79 ? 18.858 -9.070 0.128 1.00 52.06 79 ASP A N 1
ATOM 621 C CA . ASP A 1 79 ? 20.329 -9.020 0.350 1.00 52.06 79 ASP A CA 1
ATOM 622 C C . ASP A 1 79 ? 21.250 -10.024 -0.402 1.00 52.06 79 ASP A C 1
ATOM 624 O O . ASP A 1 79 ? 22.466 -10.032 -0.226 1.00 52.06 79 ASP A O 1
ATOM 628 N N . SER A 1 80 ? 20.724 -10.884 -1.261 1.00 49.19 80 SER A N 1
ATOM 629 C CA . SER A 1 80 ? 21.423 -11.866 -2.080 1.00 49.19 80 SER A CA 1
ATOM 630 C C . SER A 1 80 ? 22.067 -11.365 -3.390 1.00 49.19 80 SER A C 1
ATOM 632 O O . SER A 1 80 ? 22.684 -12.190 -4.055 1.00 49.19 80 SER A O 1
ATOM 634 N N . GLU A 1 81 ? 22.012 -10.081 -3.781 1.00 49.34 81 GLU A N 1
ATOM 635 C CA . GLU A 1 81 ? 22.645 -9.615 -5.047 1.00 49.34 81 GLU A CA 1
ATOM 636 C C . GLU A 1 81 ? 23.624 -8.427 -4.926 1.00 49.34 81 GLU A C 1
ATOM 638 O O . GLU A 1 81 ? 23.812 -7.640 -5.856 1.00 49.34 81 GLU A O 1
ATOM 643 N N . HIS A 1 82 ? 24.367 -8.349 -3.820 1.00 48.59 82 HIS A N 1
ATOM 644 C CA . HIS A 1 82 ? 25.632 -7.601 -3.769 1.00 48.59 82 HIS A CA 1
ATOM 645 C C . HIS A 1 82 ? 26.826 -8.550 -3.599 1.00 48.59 82 HIS A C 1
ATOM 647 O O . HIS A 1 82 ? 27.509 -8.555 -2.579 1.00 48.59 82 HIS A O 1
ATOM 653 N N . GLY A 1 83 ? 27.084 -9.370 -4.622 1.00 45.06 83 GLY A N 1
ATOM 654 C CA . GLY A 1 83 ? 28.223 -10.285 -4.662 1.00 45.06 83 GLY A CA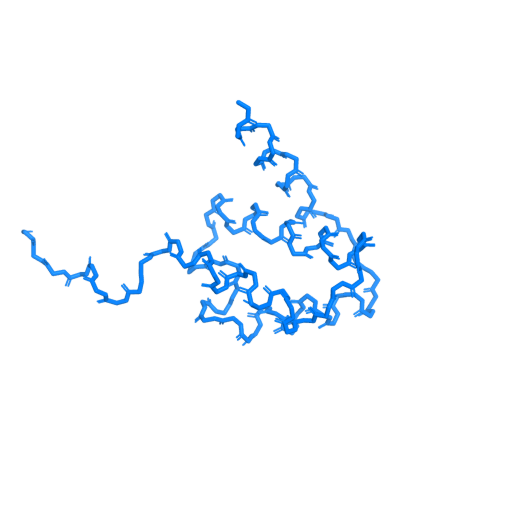 1
ATOM 655 C C . GLY A 1 83 ? 28.816 -10.439 -6.061 1.00 45.06 83 GLY A C 1
ATOM 656 O O . GLY A 1 83 ? 28.427 -11.340 -6.790 1.00 45.06 83 GLY A O 1
ATOM 657 N N . GLY A 1 84 ? 29.806 -9.599 -6.381 1.00 39.69 84 GLY A N 1
ATOM 658 C CA . GLY A 1 84 ? 30.894 -9.922 -7.312 1.00 39.69 84 GLY A CA 1
ATOM 659 C C . GLY A 1 84 ? 30.650 -9.733 -8.815 1.00 39.69 84 GLY A C 1
ATOM 660 O O . GLY A 1 84 ? 30.096 -10.602 -9.483 1.00 39.69 84 GLY A O 1
ATOM 661 N N . HIS A 1 85 ? 31.223 -8.658 -9.358 1.00 35.69 85 HIS A N 1
ATOM 662 C CA . HIS A 1 85 ? 32.195 -8.732 -10.456 1.00 35.69 85 HIS A CA 1
ATOM 663 C C . HIS A 1 85 ? 33.147 -7.538 -10.381 1.00 35.69 85 HIS A C 1
ATOM 665 O O . HIS A 1 85 ? 32.652 -6.409 -10.166 1.00 35.69 85 HIS A O 1
#

Secondary structure (DSSP, 8-state):
-HHHHHHHHHHHHTPPPPHHHHHHHHHHHHHSTTSSSSSSSSHHHHHHHHHHHHHHHHH---HHHHHHHHHTT--S--GGG----